Protein AF-A0A2N7Y3D5-F1 (afdb_monomer_lite)

Sequence (79 aa):
DWERDRLVPKEFWRQAGEVGLLCPTVPEEYGGLGLDFGYNAIVDEEMSYLGVPAGFSLQSDIVCDYIVAYGSEEQKKQW

Structure (mmCIF, N/CA/C/O backbone):
data_AF-A0A2N7Y3D5-F1
#
_entry.id   AF-A0A2N7Y3D5-F1
#
loop_
_atom_site.group_PDB
_atom_site.id
_atom_site.type_symbol
_atom_site.label_atom_id
_atom_site.label_alt_id
_atom_site.label_comp_id
_atom_site.label_asym_id
_atom_site.label_entity_id
_atom_site.label_seq_id
_atom_site.pdbx_PDB_ins_code
_atom_site.Cartn_x
_atom_site.Cartn_y
_atom_site.Cartn_z
_atom_site.occupancy
_atom_site.B_iso_or_equiv
_atom_site.auth_seq_id
_atom_site.auth_comp_id
_atom_site.auth_asym_id
_atom_site.auth_atom_id
_atom_site.pdbx_PDB_model_num
ATOM 1 N N . ASP A 1 1 ? 17.587 8.589 -14.300 1.00 71.81 1 ASP A N 1
ATOM 2 C CA . ASP A 1 1 ? 17.376 9.760 -13.422 1.00 71.81 1 ASP A CA 1
ATOM 3 C C . ASP A 1 1 ? 17.113 9.384 -11.967 1.00 71.81 1 ASP A C 1
ATOM 5 O O . ASP A 1 1 ? 17.882 9.828 -11.134 1.00 71.81 1 ASP A O 1
ATOM 9 N N . TRP A 1 2 ? 16.170 8.491 -11.635 1.00 81.56 2 TRP A N 1
ATOM 10 C CA . TRP A 1 2 ? 15.850 8.131 -10.235 1.00 81.56 2 TRP A CA 1
ATOM 11 C C . TRP A 1 2 ? 17.028 7.540 -9.458 1.00 81.56 2 TRP A C 1
ATOM 13 O O . TRP A 1 2 ? 17.284 7.931 -8.327 1.00 81.56 2 TRP A O 1
ATOM 23 N N . GLU A 1 3 ? 17.776 6.624 -10.078 1.00 79.19 3 GLU A N 1
ATOM 24 C CA . GLU A 1 3 ? 18.966 6.018 -9.467 1.00 79.19 3 GLU A CA 1
ATOM 25 C C . GLU A 1 3 ? 20.098 7.031 -9.269 1.00 79.19 3 GLU A C 1
ATOM 27 O O . GLU A 1 3 ? 20.793 7.011 -8.254 1.00 79.19 3 GLU A O 1
ATOM 32 N N . ARG A 1 4 ? 20.259 7.953 -10.228 1.00 85.31 4 ARG A N 1
ATOM 33 C CA . ARG A 1 4 ? 21.238 9.044 -10.144 1.00 85.31 4 ARG A CA 1
ATOM 34 C C . ARG A 1 4 ? 20.877 9.996 -9.007 1.00 85.31 4 ARG A C 1
ATOM 36 O O . ARG A 1 4 ? 21.743 10.361 -8.218 1.00 85.31 4 ARG A O 1
ATOM 43 N N . ASP A 1 5 ? 19.604 10.361 -8.932 1.00 87.44 5 ASP A N 1
ATOM 44 C CA . ASP A 1 5 ? 19.085 11.353 -7.994 1.00 87.44 5 ASP A CA 1
ATOM 45 C C . ASP A 1 5 ? 18.740 10.716 -6.629 1.00 87.44 5 ASP A C 1
ATOM 47 O O . ASP A 1 5 ? 18.449 11.427 -5.670 1.00 87.44 5 ASP A O 1
ATOM 51 N N . ARG A 1 6 ? 18.829 9.377 -6.529 1.00 85.75 6 ARG A N 1
ATOM 52 C CA . ARG A 1 6 ? 18.524 8.529 -5.360 1.00 85.75 6 ARG A CA 1
ATOM 53 C C . ARG A 1 6 ? 17.153 8.807 -4.748 1.00 85.75 6 ARG A C 1
ATOM 55 O O . ARG A 1 6 ? 16.981 8.756 -3.531 1.00 85.75 6 ARG A O 1
ATOM 62 N N . LEU A 1 7 ? 16.185 9.124 -5.600 1.00 87.50 7 LEU A N 1
ATOM 63 C CA . LEU A 1 7 ? 14.854 9.555 -5.196 1.00 87.50 7 LEU A CA 1
ATOM 64 C C . LEU A 1 7 ? 13.795 8.918 -6.088 1.00 87.50 7 LEU A C 1
ATOM 66 O O . LEU A 1 7 ? 13.887 8.959 -7.315 1.00 87.50 7 LEU A O 1
ATOM 70 N N . VAL A 1 8 ? 12.757 8.391 -5.443 1.00 87.38 8 VAL A N 1
ATOM 71 C CA . VAL A 1 8 ? 11.516 7.981 -6.100 1.00 87.38 8 VAL A CA 1
ATOM 72 C C . VAL A 1 8 ? 10.611 9.217 -6.223 1.00 87.38 8 VAL A C 1
ATOM 74 O O . VAL A 1 8 ? 10.303 9.843 -5.204 1.00 87.38 8 VAL A O 1
ATOM 77 N N . PRO A 1 9 ? 10.189 9.623 -7.433 1.00 89.25 9 PRO A N 1
ATOM 78 C CA . PRO A 1 9 ? 9.294 10.755 -7.631 1.00 89.25 9 PRO A CA 1
ATOM 79 C C . PRO A 1 9 ? 7.959 10.571 -6.917 1.00 89.25 9 PRO A C 1
ATOM 81 O O . PRO A 1 9 ? 7.365 9.499 -6.940 1.00 89.25 9 PRO A O 1
ATOM 84 N N . LYS A 1 10 ? 7.421 11.661 -6.367 1.00 89.94 10 LYS A N 1
ATOM 85 C CA . LYS A 1 10 ? 6.106 11.650 -5.704 1.00 89.94 10 LYS A CA 1
ATOM 86 C C . LYS A 1 10 ? 4.968 11.200 -6.621 1.00 89.94 10 LYS A C 1
ATOM 88 O O . LYS A 1 10 ? 4.038 10.550 -6.163 1.00 89.94 10 LYS A O 1
ATOM 93 N N . GLU A 1 11 ? 5.052 11.532 -7.906 1.00 92.62 11 GLU A N 1
ATOM 94 C CA . GLU A 1 11 ? 4.026 11.163 -8.885 1.00 92.62 11 GLU A CA 1
ATOM 95 C C . GLU A 1 11 ? 3.913 9.644 -9.067 1.00 92.62 11 GLU A C 1
ATOM 97 O O . GLU A 1 11 ? 2.811 9.142 -9.249 1.00 92.62 11 GLU A O 1
ATOM 102 N N . PHE A 1 12 ? 5.020 8.904 -8.933 1.00 91.38 12 PHE A N 1
ATOM 103 C CA . PHE A 1 12 ? 4.984 7.442 -8.963 1.00 91.38 12 PHE A CA 1
ATOM 104 C C . PHE A 1 12 ? 4.114 6.881 -7.841 1.00 91.38 12 PHE A C 1
ATOM 106 O O . PHE A 1 12 ? 3.267 6.031 -8.087 1.00 91.38 12 PHE A O 1
ATOM 113 N N . TRP A 1 13 ? 4.276 7.399 -6.623 1.00 91.50 13 TRP A N 1
ATOM 114 C CA . TRP A 1 13 ? 3.475 6.971 -5.479 1.00 91.50 13 TRP A CA 1
ATOM 115 C C . TRP A 1 13 ? 1.997 7.293 -5.650 1.00 91.50 13 TRP A C 1
ATOM 117 O O . TRP A 1 13 ? 1.146 6.466 -5.337 1.00 91.50 13 TRP A O 1
ATOM 127 N N . ARG A 1 14 ? 1.691 8.470 -6.205 1.00 93.00 14 ARG A N 1
ATOM 128 C CA . ARG A 1 14 ? 0.312 8.865 -6.503 1.00 93.00 14 ARG A CA 1
ATOM 129 C C . ARG A 1 14 ? -0.336 7.897 -7.495 1.00 93.00 14 ARG A C 1
ATOM 131 O O . ARG A 1 14 ? -1.430 7.414 -7.236 1.00 93.00 14 ARG A O 1
ATOM 138 N N . GLN A 1 15 ? 0.371 7.560 -8.572 1.00 94.62 15 GLN A N 1
ATOM 139 C CA . GLN A 1 15 ? -0.104 6.605 -9.576 1.00 94.62 15 GLN A CA 1
ATOM 140 C C . GLN A 1 15 ? -0.238 5.189 -9.006 1.00 94.62 15 GLN A C 1
ATOM 142 O O . GLN A 1 15 ? -1.243 4.535 -9.256 1.00 94.62 15 GLN A O 1
ATOM 147 N N . ALA A 1 16 ? 0.731 4.733 -8.206 1.00 93.31 16 ALA A N 1
ATOM 148 C CA . ALA A 1 16 ? 0.673 3.434 -7.536 1.00 93.31 16 ALA A CA 1
ATOM 149 C C . ALA A 1 16 ? -0.557 3.318 -6.617 1.00 93.31 16 ALA A C 1
ATOM 151 O O . ALA A 1 16 ? -1.226 2.288 -6.623 1.00 93.31 16 ALA A O 1
ATOM 152 N N . GLY A 1 17 ? -0.887 4.381 -5.876 1.00 92.62 17 GLY A N 1
ATOM 153 C CA . GLY A 1 17 ? -2.109 4.447 -5.074 1.00 92.62 17 GLY A CA 1
ATOM 154 C C . GLY A 1 17 ? -3.384 4.409 -5.922 1.00 92.62 17 GLY A C 1
ATOM 155 O O . GLY A 1 17 ? -4.286 3.635 -5.622 1.00 92.62 17 GLY A O 1
ATOM 156 N N . GLU A 1 18 ? -3.442 5.171 -7.021 1.00 93.31 18 GLU A N 1
ATOM 157 C CA . GLU A 1 18 ? -4.603 5.201 -7.932 1.00 93.31 18 GLU A CA 1
ATOM 158 C C . GLU A 1 18 ? -4.931 3.832 -8.550 1.00 93.31 18 GLU A C 1
ATOM 160 O O . GLU A 1 18 ? -6.097 3.551 -8.824 1.00 93.31 18 GLU A O 1
ATOM 165 N N . VAL A 1 19 ? -3.923 2.978 -8.760 1.00 93.62 19 VAL A N 1
ATOM 166 C CA . VAL A 1 19 ? -4.112 1.615 -9.289 1.00 93.62 19 VAL A CA 1
ATOM 167 C C . VAL A 1 19 ? -4.205 0.536 -8.202 1.00 93.62 19 VAL A C 1
ATOM 169 O O . VAL A 1 19 ? -4.257 -0.647 -8.528 1.00 93.62 19 VAL A O 1
ATOM 172 N N . GLY A 1 20 ? -4.234 0.921 -6.922 1.00 91.69 20 GLY A N 1
ATOM 173 C CA . GLY A 1 20 ? -4.438 -0.005 -5.804 1.00 91.69 20 GLY A CA 1
ATOM 174 C C . GLY A 1 20 ? -3.207 -0.815 -5.388 1.00 91.69 20 GLY A C 1
ATOM 175 O O . GLY A 1 20 ? -3.353 -1.845 -4.737 1.00 91.69 20 GLY A O 1
ATOM 176 N N . LEU A 1 21 ? -1.994 -0.376 -5.741 1.00 94.06 21 LEU A N 1
ATOM 177 C CA . LEU A 1 21 ? -0.749 -1.045 -5.329 1.00 94.06 21 LEU A CA 1
ATOM 178 C C . LEU A 1 21 ? -0.289 -0.657 -3.914 1.00 94.06 21 LEU A C 1
ATOM 180 O O . LEU A 1 21 ? 0.685 -1.215 -3.414 1.00 94.06 21 LEU A O 1
ATOM 184 N N . LEU A 1 22 ? -0.943 0.320 -3.280 1.00 94.88 22 LEU A N 1
ATOM 185 C CA . LEU A 1 22 ? -0.590 0.821 -1.951 1.00 94.88 22 LEU A CA 1
ATOM 186 C C . LEU A 1 22 ? -1.683 0.510 -0.932 1.00 94.88 22 LEU A C 1
ATOM 188 O O . LEU A 1 22 ? -2.864 0.667 -1.230 1.00 94.88 22 LEU A O 1
ATOM 192 N N . CYS A 1 23 ? -1.258 0.114 0.270 1.00 95.31 23 CYS A N 1
ATOM 193 C CA . CYS A 1 23 ? -2.097 -0.135 1.444 1.00 95.31 23 CYS A CA 1
ATOM 194 C C . CYS A 1 23 ? -3.394 -0.936 1.156 1.00 95.31 23 CYS A C 1
ATOM 196 O O . CYS A 1 23 ? -4.476 -0.521 1.577 1.00 95.31 23 CYS A O 1
ATOM 198 N N . PRO A 1 24 ? -3.336 -2.088 0.453 1.00 95.06 24 PRO A N 1
ATOM 199 C CA . PRO A 1 24 ? -4.544 -2.796 0.018 1.00 95.06 24 PRO A CA 1
ATOM 200 C C . PRO A 1 24 ? -5.314 -3.440 1.188 1.00 95.06 24 PRO A C 1
ATOM 202 O O . PRO A 1 24 ? -6.511 -3.692 1.066 1.00 95.06 24 PRO A O 1
ATOM 205 N N . THR A 1 25 ? -4.662 -3.650 2.336 1.00 95.31 25 THR A N 1
ATOM 206 C CA . THR A 1 25 ? -5.275 -4.141 3.583 1.00 95.31 25 THR A CA 1
ATOM 207 C C . THR A 1 25 ? -6.052 -3.073 4.350 1.00 95.31 25 THR A C 1
ATOM 209 O O . THR A 1 25 ? -6.830 -3.410 5.245 1.00 95.31 25 THR A O 1
ATOM 212 N N . VAL A 1 26 ? -5.869 -1.787 4.027 1.00 96.12 26 VAL A N 1
ATOM 2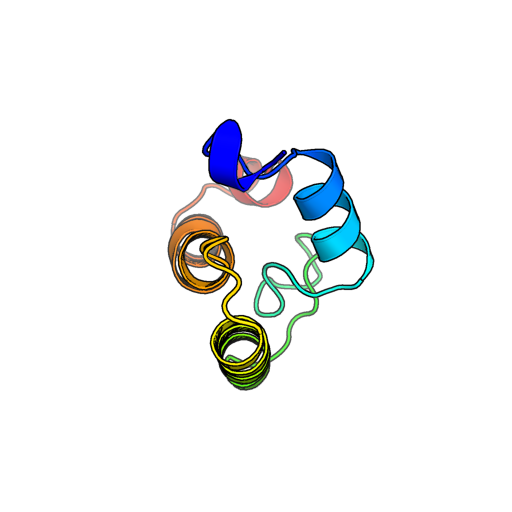13 C CA . VAL A 1 26 ? -6.561 -0.700 4.730 1.00 96.12 26 VAL A CA 1
ATOM 214 C C . VAL A 1 26 ? -8.074 -0.824 4.504 1.00 96.12 26 VAL A C 1
ATOM 216 O O . VAL A 1 26 ? -8.501 -1.057 3.369 1.00 96.12 26 VAL A O 1
ATOM 219 N N . PRO A 1 27 ? -8.905 -0.672 5.554 1.00 96.25 27 PRO A N 1
ATOM 220 C CA . PRO A 1 27 ? -10.357 -0.735 5.423 1.00 96.25 27 PRO A CA 1
ATOM 221 C C . PRO A 1 27 ? -10.929 0.269 4.414 1.00 96.25 27 PRO A C 1
ATOM 223 O O . PRO A 1 27 ? -10.470 1.410 4.322 1.00 96.25 27 PRO A O 1
ATOM 226 N N . GLU A 1 28 ? -12.003 -0.123 3.722 1.00 95.31 28 GLU A N 1
ATOM 227 C CA . GLU A 1 28 ? -12.696 0.734 2.744 1.00 95.31 28 GLU A CA 1
ATOM 228 C C . GLU A 1 28 ? -13.196 2.058 3.352 1.00 95.31 28 GLU A C 1
ATOM 230 O O . GLU A 1 28 ? -13.221 3.083 2.673 1.00 95.31 28 GLU A O 1
ATOM 235 N N . GLU A 1 29 ? -13.548 2.077 4.645 1.00 95.94 29 GLU A N 1
ATOM 236 C CA . GLU A 1 29 ? -13.980 3.300 5.345 1.00 95.94 29 GLU A CA 1
ATOM 237 C C . GLU A 1 29 ? -12.890 4.386 5.428 1.00 95.94 29 GLU A C 1
ATOM 239 O O . GLU A 1 29 ? -13.216 5.563 5.596 1.00 95.94 29 GLU A O 1
ATOM 244 N N . TYR A 1 30 ? -11.619 4.001 5.266 1.00 95.19 30 TYR A N 1
ATOM 245 C CA . TYR A 1 30 ? -10.461 4.897 5.200 1.00 95.19 30 TYR A CA 1
ATO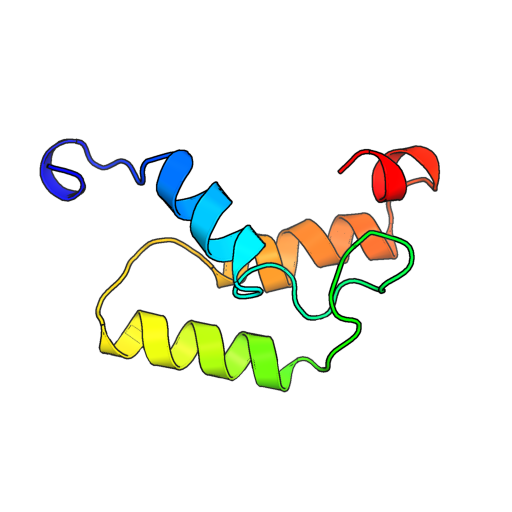M 246 C C . TYR A 1 30 ? -9.886 4.999 3.774 1.00 95.19 30 TYR A C 1
ATOM 248 O O . TYR A 1 30 ? -8.794 5.518 3.580 1.00 95.19 30 TYR A O 1
ATOM 256 N N . GLY A 1 31 ? -10.616 4.521 2.758 1.00 90.94 31 GLY A N 1
ATOM 257 C CA . GLY A 1 31 ? -10.229 4.637 1.348 1.00 90.94 31 GLY A CA 1
ATOM 258 C C . GLY A 1 31 ? -9.290 3.545 0.827 1.00 90.94 31 GLY A C 1
ATOM 259 O O . GLY A 1 31 ? -8.812 3.662 -0.301 1.00 90.94 31 GLY A O 1
ATOM 260 N N . GLY A 1 32 ? -9.033 2.496 1.614 1.00 92.81 32 GLY A N 1
ATOM 261 C CA . GLY A 1 32 ? -8.311 1.307 1.157 1.00 92.81 32 GLY A CA 1
ATOM 262 C C . GLY A 1 32 ? -9.211 0.296 0.439 1.00 92.81 32 GLY A C 1
ATOM 263 O O . GLY A 1 32 ? -10.371 0.574 0.134 1.00 92.81 32 GLY A O 1
ATOM 264 N N . LEU A 1 33 ? -8.670 -0.894 0.165 1.00 94.44 33 LEU A N 1
ATOM 265 C CA . LEU A 1 33 ? -9.369 -1.952 -0.579 1.00 94.44 33 LEU A CA 1
ATOM 266 C C . LEU A 1 33 ? -9.969 -3.050 0.316 1.00 94.44 33 LEU A C 1
ATOM 268 O O . LEU A 1 33 ? -10.673 -3.919 -0.190 1.00 94.44 33 LEU A O 1
ATOM 272 N N . GLY A 1 34 ? -9.684 -3.044 1.624 1.00 95.56 34 GLY A N 1
ATOM 273 C CA . GLY A 1 34 ? -10.193 -4.044 2.570 1.00 95.56 34 GLY A CA 1
ATOM 274 C C . GLY A 1 34 ? -9.777 -5.488 2.255 1.00 95.56 34 GLY A C 1
ATOM 275 O O . GLY A 1 34 ? -10.505 -6.421 2.599 1.00 95.56 34 GLY A O 1
ATOM 276 N N . LEU A 1 35 ? -8.645 -5.678 1.572 1.00 95.69 35 LEU A N 1
ATOM 277 C CA . LEU A 1 35 ? -8.145 -6.985 1.141 1.00 95.69 35 LEU A CA 1
ATOM 278 C C . LEU A 1 35 ? -7.311 -7.668 2.236 1.00 95.69 35 LEU A C 1
ATOM 280 O O . LEU A 1 35 ? -7.070 -7.115 3.309 1.00 95.69 35 LEU A O 1
ATOM 284 N N . ASP A 1 36 ? -6.868 -8.897 1.968 1.00 95.44 36 ASP A N 1
ATOM 285 C CA . ASP A 1 36 ? -5.964 -9.623 2.858 1.00 95.44 36 ASP A CA 1
ATOM 286 C C . ASP A 1 36 ? -4.478 -9.355 2.554 1.00 95.44 36 ASP A C 1
ATOM 288 O O . ASP A 1 36 ? -4.104 -8.807 1.515 1.00 95.44 36 ASP A O 1
ATOM 292 N N . PHE A 1 37 ? -3.614 -9.779 3.480 1.00 94.38 37 PHE A N 1
ATOM 293 C CA . PHE A 1 37 ? -2.160 -9.614 3.385 1.00 94.38 37 PHE A CA 1
ATOM 294 C C . PHE A 1 37 ? -1.533 -10.303 2.156 1.00 94.38 37 PHE A C 1
ATOM 296 O O . PHE A 1 37 ? -0.420 -9.960 1.757 1.00 94.38 37 PHE A O 1
ATOM 303 N N . GLY A 1 38 ? -2.228 -11.255 1.522 1.00 96.31 38 GLY A N 1
ATOM 304 C CA . GLY A 1 38 ? -1.746 -11.903 0.304 1.00 96.31 38 GLY A CA 1
ATOM 305 C C . GLY A 1 38 ? -1.501 -10.903 -0.826 1.00 96.31 38 GLY A C 1
ATOM 306 O O . GLY A 1 38 ? -0.568 -11.081 -1.606 1.00 96.31 38 GLY A O 1
ATOM 307 N N . TYR A 1 39 ? -2.265 -9.809 -0.870 1.00 95.44 39 TYR A N 1
ATOM 308 C CA . TYR A 1 39 ? -2.061 -8.745 -1.851 1.00 95.44 39 TYR A CA 1
ATOM 309 C C . TYR A 1 39 ? -0.767 -7.963 -1.612 1.00 95.44 39 TYR A C 1
ATOM 311 O O . TYR A 1 39 ? -0.056 -7.692 -2.577 1.00 95.44 39 TYR A O 1
ATOM 319 N N . ASN A 1 40 ? -0.413 -7.664 -0.356 1.00 94.44 40 ASN A N 1
ATOM 320 C CA . ASN A 1 40 ? 0.872 -7.032 -0.031 1.00 94.44 40 ASN A CA 1
ATOM 321 C C . ASN A 1 40 ? 2.027 -7.932 -0.480 1.00 94.44 40 ASN A C 1
ATOM 323 O O . ASN A 1 40 ? 2.930 -7.475 -1.176 1.00 94.44 40 ASN A O 1
ATOM 327 N N . ALA A 1 41 ? 1.941 -9.230 -0.167 1.00 94.94 41 ALA A N 1
ATOM 328 C CA . ALA A 1 41 ? 2.962 -10.202 -0.541 1.00 94.94 41 ALA A CA 1
ATOM 329 C C . ALA A 1 41 ? 3.166 -10.292 -2.063 1.00 94.94 41 ALA A C 1
ATOM 331 O O . ALA A 1 41 ? 4.307 -10.333 -2.519 1.00 94.94 41 ALA A O 1
ATOM 332 N N . ILE A 1 42 ? 2.082 -10.281 -2.849 1.00 95.44 42 ILE A N 1
ATOM 333 C CA . ILE A 1 42 ? 2.160 -10.278 -4.318 1.00 95.44 42 ILE A CA 1
ATOM 334 C C . ILE A 1 42 ? 2.815 -8.987 -4.822 1.00 95.44 42 ILE A C 1
ATOM 336 O O . ILE A 1 42 ? 3.712 -9.046 -5.658 1.00 95.44 42 ILE A O 1
ATOM 340 N N . VAL A 1 43 ? 2.402 -7.819 -4.313 1.00 94.38 43 VAL A N 1
ATOM 341 C CA . VAL A 1 43 ? 2.997 -6.536 -4.724 1.00 94.38 43 VAL A CA 1
ATOM 342 C C . VAL A 1 43 ? 4.495 -6.517 -4.423 1.00 94.38 43 VAL A C 1
ATOM 344 O O . VAL A 1 43 ? 5.286 -6.162 -5.296 1.00 94.38 43 VAL A O 1
ATOM 347 N N . ASP A 1 44 ? 4.900 -6.936 -3.228 1.00 93.06 44 ASP A N 1
ATOM 348 C CA . ASP A 1 44 ? 6.310 -6.972 -2.848 1.00 93.06 44 ASP A CA 1
ATOM 349 C C . ASP A 1 44 ? 7.125 -7.971 -3.681 1.00 93.06 44 ASP A C 1
ATOM 351 O O . ASP A 1 44 ? 8.251 -7.655 -4.077 1.00 93.06 44 ASP A O 1
ATOM 355 N N . GLU A 1 45 ? 6.572 -9.150 -3.984 1.00 94.19 45 GLU A N 1
ATOM 356 C CA . GLU A 1 45 ? 7.220 -10.150 -4.838 1.00 94.19 45 GLU A CA 1
ATOM 357 C C . GLU A 1 45 ? 7.470 -9.595 -6.250 1.00 94.19 45 GLU A C 1
ATOM 359 O O . GLU A 1 45 ? 8.605 -9.622 -6.737 1.00 94.19 45 GLU A O 1
ATOM 364 N N . GLU A 1 46 ? 6.450 -9.011 -6.881 1.00 94.25 46 GLU A N 1
ATOM 365 C CA . GLU A 1 46 ? 6.563 -8.448 -8.231 1.00 94.25 46 GLU A CA 1
ATOM 366 C C . GLU A 1 46 ? 7.540 -7.263 -8.280 1.00 94.25 46 GLU A C 1
ATOM 368 O O . GLU A 1 46 ? 8.378 -7.166 -9.183 1.00 94.25 46 GLU A O 1
ATOM 373 N N . MET A 1 47 ? 7.510 -6.380 -7.274 1.00 91.25 47 MET A N 1
ATOM 374 C CA . MET A 1 47 ? 8.469 -5.272 -7.175 1.00 91.25 47 MET A CA 1
ATOM 375 C C . MET A 1 47 ? 9.902 -5.778 -6.970 1.00 91.25 47 MET A C 1
ATOM 377 O O . MET A 1 47 ? 10.843 -5.195 -7.519 1.00 91.25 47 MET A O 1
ATOM 381 N N . SER A 1 48 ? 10.076 -6.877 -6.229 1.00 90.44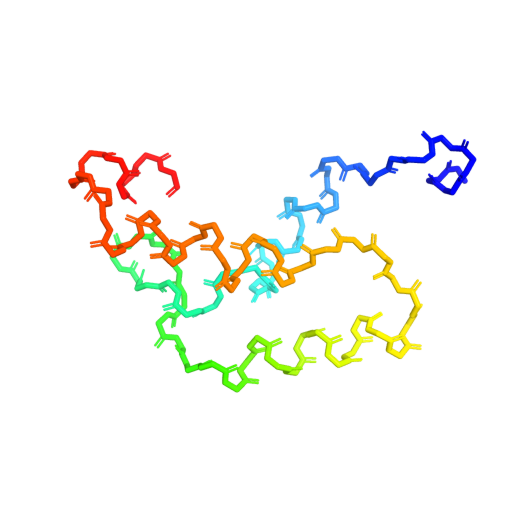 48 SER A N 1
ATOM 382 C CA . SER A 1 48 ? 11.370 -7.534 -6.042 1.00 90.44 48 SER A CA 1
ATOM 383 C C . SER A 1 48 ? 11.908 -8.115 -7.351 1.00 90.44 48 SER A C 1
ATOM 385 O O . SER A 1 48 ? 13.059 -7.846 -7.704 1.00 90.44 48 SER A O 1
ATOM 387 N N . TYR A 1 49 ? 11.077 -8.826 -8.125 1.00 93.06 49 TYR A N 1
ATOM 388 C CA . TYR A 1 49 ? 11.473 -9.362 -9.434 1.00 93.06 49 TYR A CA 1
ATOM 389 C C . TYR A 1 49 ? 11.862 -8.267 -10.431 1.00 93.06 49 TYR A C 1
ATOM 391 O O . TYR A 1 49 ? 12.792 -8.451 -11.219 1.00 93.06 49 TYR A O 1
ATOM 399 N N . LEU A 1 50 ? 11.193 -7.114 -10.375 1.00 89.94 50 LEU A N 1
ATOM 400 C CA . LEU A 1 50 ? 11.515 -5.948 -11.200 1.00 89.94 50 LEU A CA 1
ATOM 401 C C . LEU A 1 50 ? 12.719 -5.147 -10.679 1.00 89.94 50 LEU A C 1
ATOM 403 O O . LEU A 1 50 ? 13.164 -4.211 -11.346 1.00 89.94 50 LEU A O 1
ATOM 407 N N . GLY A 1 51 ? 13.251 -5.496 -9.504 1.00 85.56 51 GLY A N 1
ATOM 408 C CA . GLY A 1 51 ? 14.368 -4.797 -8.882 1.00 85.56 51 GLY A CA 1
ATOM 409 C C . GLY A 1 51 ? 14.029 -3.358 -8.501 1.00 85.56 51 GLY A C 1
ATOM 410 O O . GLY A 1 51 ? 14.899 -2.497 -8.595 1.00 85.56 51 GLY A O 1
ATOM 411 N N . VAL A 1 52 ? 12.781 -3.080 -8.107 1.00 83.25 52 VAL A N 1
ATOM 412 C CA . VAL A 1 52 ? 12.293 -1.741 -7.748 1.00 83.25 52 VAL A CA 1
ATOM 413 C C . VAL A 1 52 ? 12.502 -1.501 -6.245 1.00 83.25 52 VAL A C 1
ATOM 415 O O . VAL A 1 52 ? 11.729 -2.001 -5.426 1.00 83.25 52 VAL A O 1
ATOM 418 N N . PRO A 1 53 ? 13.499 -0.698 -5.821 1.00 69.06 53 PRO A N 1
ATOM 419 C CA . PRO A 1 53 ? 13.800 -0.490 -4.408 1.00 69.06 53 PRO A CA 1
ATOM 420 C C . PRO A 1 53 ? 12.963 0.668 -3.844 1.00 69.06 53 PRO A C 1
ATOM 422 O O . PRO A 1 53 ? 13.503 1.631 -3.303 1.00 69.06 53 PRO A O 1
ATOM 425 N N . ALA A 1 54 ? 11.644 0.627 -4.035 1.00 76.06 54 ALA A N 1
ATOM 426 C CA . ALA A 1 54 ? 10.777 1.746 -3.671 1.00 76.06 54 ALA A CA 1
ATOM 427 C C . ALA A 1 54 ? 10.247 1.650 -2.226 1.00 76.06 54 ALA A C 1
ATOM 429 O O . ALA A 1 54 ? 9.848 2.661 -1.664 1.00 76.06 54 ALA A O 1
ATOM 430 N N . GLY A 1 55 ? 10.314 0.480 -1.580 1.00 84.62 55 GLY A N 1
ATOM 431 C CA . GLY A 1 55 ? 9.883 0.321 -0.185 1.00 84.62 55 GLY A CA 1
ATOM 432 C C . GLY A 1 55 ? 8.363 0.252 -0.019 1.00 84.62 55 GLY A C 1
ATOM 433 O O . GLY A 1 55 ? 7.820 0.885 0.883 1.00 84.62 55 GLY A O 1
ATOM 434 N N . PHE A 1 56 ? 7.688 -0.509 -0.888 1.00 92.06 56 PHE A N 1
ATOM 435 C CA . PHE A 1 56 ? 6.242 -0.747 -0.820 1.00 92.06 56 PHE A CA 1
ATOM 436 C C . PHE A 1 56 ? 5.813 -1.327 0.532 1.00 92.06 56 PHE A C 1
ATOM 438 O O . PHE A 1 56 ? 4.934 -0.755 1.176 1.00 92.06 56 PHE A O 1
ATOM 445 N N . SER A 1 57 ? 6.512 -2.353 1.014 1.00 92.25 57 SER A N 1
ATOM 446 C CA . SER A 1 57 ? 6.291 -2.930 2.342 1.00 92.25 57 SER A CA 1
ATOM 447 C C . SER A 1 57 ? 6.308 -1.920 3.492 1.00 92.25 57 SER A C 1
ATOM 449 O O . SER A 1 57 ? 5.498 -1.995 4.411 1.00 92.25 57 SER A O 1
ATOM 451 N N . LEU A 1 58 ? 7.186 -0.910 3.459 1.00 92.31 58 LEU A N 1
ATOM 452 C CA . LEU A 1 58 ? 7.294 0.044 4.567 1.00 92.31 58 LEU A CA 1
ATOM 453 C C . LEU A 1 58 ? 6.006 0.854 4.753 1.00 92.31 58 LEU A C 1
ATOM 455 O O . LEU A 1 58 ? 5.579 1.076 5.884 1.00 92.31 58 LEU A O 1
ATOM 459 N N . GLN A 1 59 ? 5.386 1.317 3.672 1.00 91.12 59 GLN A N 1
ATOM 460 C CA . GLN A 1 59 ? 4.152 2.093 3.798 1.00 91.12 59 GLN A CA 1
ATOM 461 C C . GLN A 1 59 ? 2.919 1.196 3.942 1.00 91.12 59 GLN A C 1
ATOM 463 O O . GLN A 1 59 ? 2.076 1.493 4.784 1.00 91.12 59 GLN A O 1
ATOM 468 N N . SER A 1 60 ? 2.852 0.094 3.187 1.00 93.56 60 SER A N 1
ATOM 469 C CA . SER A 1 60 ? 1.676 -0.779 3.114 1.00 93.56 60 SER A CA 1
ATOM 470 C C . SER A 1 60 ? 1.564 -1.767 4.273 1.00 93.56 60 SER A C 1
ATOM 472 O O . SER A 1 60 ? 0.448 -2.046 4.694 1.00 93.56 60 SER A O 1
ATOM 474 N N . ASP A 1 61 ? 2.684 -2.261 4.805 1.00 91.62 61 ASP A N 1
ATOM 475 C CA . ASP A 1 61 ? 2.692 -3.353 5.798 1.00 91.62 61 ASP A CA 1
ATOM 476 C C . ASP A 1 61 ? 3.038 -2.859 7.203 1.00 91.62 61 ASP A C 1
ATOM 478 O O . ASP A 1 61 ? 2.878 -3.571 8.191 1.00 91.62 61 ASP A O 1
ATOM 482 N N . ILE A 1 62 ? 3.622 -1.662 7.291 1.00 93.44 62 ILE A N 1
ATOM 483 C CA . ILE A 1 62 ? 4.138 -1.120 8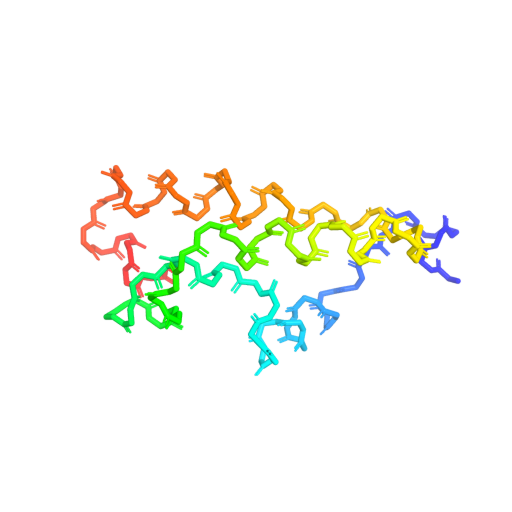.545 1.00 93.44 62 ILE A CA 1
ATOM 484 C C . ILE A 1 62 ? 3.392 0.168 8.877 1.00 93.44 62 ILE A C 1
ATOM 486 O O . ILE A 1 62 ? 2.627 0.208 9.838 1.00 93.44 62 ILE A O 1
ATOM 490 N N . VAL A 1 63 ? 3.604 1.241 8.109 1.00 94.56 63 VAL A N 1
ATOM 491 C CA . VAL A 1 63 ? 3.094 2.573 8.479 1.00 94.56 63 VAL A CA 1
ATOM 492 C C . VAL A 1 63 ? 1.564 2.630 8.469 1.00 94.56 63 VAL A C 1
ATOM 494 O O . VAL A 1 63 ? 0.991 3.058 9.472 1.00 94.56 63 VAL A O 1
ATOM 497 N N . CY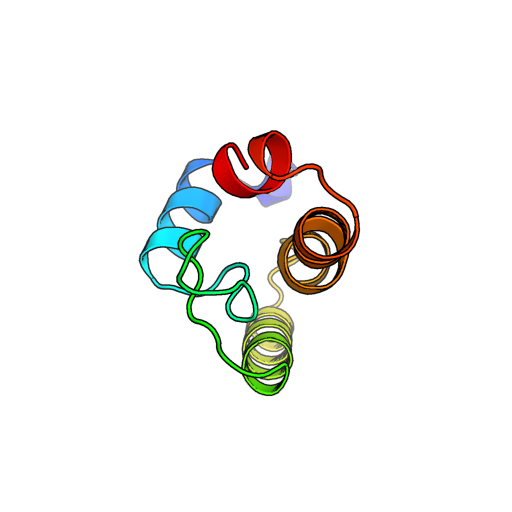S A 1 64 ? 0.913 2.193 7.383 1.00 94.06 64 CYS A N 1
ATOM 498 C CA . CYS A 1 64 ? -0.550 2.184 7.268 1.00 94.06 64 CYS A CA 1
ATOM 499 C C . CYS A 1 64 ? -1.187 1.382 8.419 1.00 94.06 64 CYS A C 1
ATOM 501 O O . CYS A 1 64 ? -2.074 1.890 9.106 1.00 94.06 64 CYS A O 1
ATOM 503 N N . ASP A 1 65 ? -0.665 0.192 8.722 1.00 92.50 65 ASP A N 1
ATOM 504 C CA . ASP A 1 65 ? -1.205 -0.668 9.781 1.00 92.50 65 ASP A CA 1
ATOM 505 C C . ASP A 1 65 ? -1.073 -0.052 11.182 1.00 92.50 65 ASP A C 1
ATOM 507 O O . ASP A 1 65 ? -2.004 -0.144 11.985 1.00 92.50 65 ASP A O 1
ATOM 511 N N . TYR A 1 66 ? 0.028 0.649 11.487 1.00 95.94 66 TYR A N 1
ATOM 512 C CA . TYR A 1 66 ? 0.144 1.376 12.758 1.00 95.94 66 TYR A CA 1
ATOM 513 C C . TYR A 1 66 ? -0.890 2.501 12.882 1.00 95.94 66 TYR A C 1
ATOM 515 O O . TYR A 1 66 ? -1.439 2.710 13.968 1.00 95.94 66 TYR A O 1
ATOM 523 N N . ILE A 1 67 ? -1.173 3.223 11.794 1.00 96.62 67 ILE A N 1
ATOM 524 C CA . ILE A 1 67 ? -2.190 4.283 11.792 1.00 96.62 67 ILE A CA 1
ATOM 525 C C . ILE A 1 67 ? -3.580 3.672 11.989 1.00 96.62 67 ILE A C 1
ATOM 527 O O . ILE A 1 67 ? -4.331 4.138 12.845 1.00 96.62 67 ILE A O 1
ATOM 531 N N . VAL A 1 68 ? -3.906 2.597 11.269 1.00 95.81 68 VAL A N 1
ATOM 532 C CA . VAL A 1 68 ? -5.202 1.913 11.391 1.00 95.81 68 VAL A CA 1
ATOM 533 C C . VAL A 1 68 ? -5.397 1.327 12.793 1.00 95.81 68 VAL A C 1
ATOM 535 O O . VAL A 1 68 ? -6.479 1.458 13.370 1.00 95.81 68 VAL A O 1
ATOM 538 N N . ALA A 1 69 ? -4.361 0.716 13.372 1.00 95.81 69 ALA A N 1
ATOM 539 C CA . ALA A 1 69 ? -4.455 0.058 14.673 1.00 95.81 69 ALA A CA 1
ATOM 540 C C . ALA A 1 69 ? -4.452 1.036 15.859 1.00 95.81 69 ALA A C 1
ATOM 542 O O . ALA A 1 69 ? -5.139 0.788 16.852 1.00 95.81 69 ALA A O 1
ATOM 543 N N . TYR A 1 70 ? -3.685 2.129 15.781 1.00 97.50 70 TYR A N 1
ATOM 544 C CA . TYR A 1 70 ? -3.397 2.977 16.948 1.00 97.50 70 TYR A CA 1
ATOM 545 C C . TYR A 1 70 ? -3.691 4.465 16.753 1.00 97.50 70 TYR A C 1
ATOM 547 O O . TYR A 1 70 ? -3.651 5.217 17.728 1.00 97.50 70 TYR A O 1
ATOM 555 N N . GLY A 1 71 ? -3.973 4.907 15.529 1.00 97.56 71 GLY A N 1
ATOM 556 C CA . GLY A 1 71 ? -4.363 6.285 15.260 1.00 97.56 71 GLY A CA 1
ATOM 557 C C . GLY A 1 71 ? -5.708 6.631 15.898 1.00 97.56 71 GLY A C 1
ATOM 558 O O . GLY A 1 71 ? -6.573 5.772 16.081 1.00 97.56 71 GLY A O 1
ATOM 559 N N . SER A 1 72 ? -5.909 7.907 16.224 1.00 98.31 72 SER A N 1
ATOM 560 C CA . SER A 1 72 ? -7.250 8.423 16.498 1.00 98.31 72 SER A CA 1
ATOM 561 C C . SER A 1 72 ? -8.114 8.349 15.237 1.00 98.31 72 SER A C 1
ATOM 563 O O . SER A 1 72 ? -7.601 8.268 14.122 1.00 98.31 72 SER A O 1
ATOM 565 N N . GLU A 1 73 ? -9.432 8.428 15.392 1.00 97.94 73 GLU A N 1
ATOM 566 C CA . GLU A 1 73 ? -10.350 8.445 14.247 1.00 97.94 73 GLU A CA 1
ATOM 567 C C . GLU A 1 73 ? -10.068 9.614 13.290 1.00 97.94 73 GLU A C 1
ATOM 569 O O . GLU A 1 73 ? -10.180 9.472 12.074 1.00 97.94 73 GLU A O 1
ATOM 574 N N . GLU A 1 74 ? -9.636 10.762 13.816 1.00 97.75 74 GLU A N 1
ATOM 575 C CA . GLU A 1 74 ? -9.186 11.890 13.001 1.00 97.75 74 GLU A CA 1
ATOM 576 C C . GLU A 1 74 ? -7.905 11.560 12.229 1.00 97.75 74 GLU A C 1
ATOM 578 O O . GLU A 1 74 ? -7.786 11.941 11.068 1.00 97.75 74 GLU A O 1
ATOM 583 N N . GLN A 1 75 ? -6.955 10.845 12.841 1.00 97.19 75 GLN A N 1
ATOM 584 C CA . GLN A 1 75 ? -5.722 10.436 12.165 1.00 97.19 75 GLN A CA 1
ATOM 585 C C . GLN A 1 75 ? -6.007 9.423 11.053 1.00 97.19 75 GLN A C 1
ATOM 587 O O . GLN A 1 75 ? -5.501 9.606 9.953 1.00 97.19 75 GLN A O 1
ATOM 592 N N . LYS A 1 76 ? -6.855 8.419 11.298 1.00 97.25 76 LYS A N 1
ATOM 593 C CA . LYS A 1 76 ? -7.211 7.407 10.288 1.00 97.25 76 LYS A CA 1
ATOM 594 C C . LYS A 1 76 ? -7.959 7.980 9.083 1.00 97.25 76 LYS A C 1
ATOM 596 O O . LYS A 1 76 ? -7.867 7.430 8.001 1.00 97.25 76 LYS A O 1
ATOM 601 N N . LYS A 1 77 ? -8.728 9.060 9.267 1.00 95.38 77 LYS A N 1
ATOM 602 C CA . LYS A 1 77 ? -9.471 9.717 8.173 1.00 95.38 77 LYS A CA 1
ATOM 603 C C . LYS A 1 77 ? -8.650 10.744 7.403 1.00 95.38 77 LYS A C 1
ATOM 605 O O . LYS A 1 77 ? -9.012 11.092 6.284 1.00 95.38 77 LYS A O 1
ATOM 610 N N . GLN A 1 78 ? -7.627 11.306 8.039 1.00 94.88 78 GLN A N 1
ATOM 611 C CA . GLN A 1 78 ? -6.787 12.343 7.449 1.00 94.88 78 GLN A CA 1
ATOM 612 C C . GLN A 1 78 ? -5.668 11.766 6.580 1.00 94.88 78 GLN A C 1
ATOM 614 O O . GLN A 1 78 ? -5.239 12.436 5.637 1.00 94.88 78 GLN A O 1
ATOM 619 N N . TRP A 1 79 ? -5.151 10.600 6.963 1.00 88.12 79 TRP A N 1
ATOM 620 C CA . TRP A 1 79 ? -3.977 9.969 6.369 1.00 88.12 79 TRP A CA 1
ATOM 621 C C . TRP A 1 79 ? -4.350 8.792 5.486 1.00 88.12 79 TRP A C 1
ATOM 623 O O . TRP A 1 79 ? -5.279 8.056 5.873 1.00 88.12 79 TRP A O 1
#

pLDDT: mean 92.09, std 5.51, range [69.06, 98.31]

Secondary structure (DSSP, 8-state):
-HHHHT---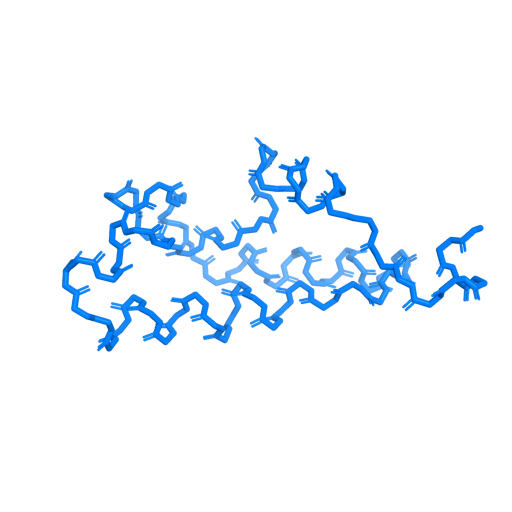HHHHHHHHHTT-S-TTS-GGGTS----HHHHHHHHHHHHHTT--S-HHIIIIIIHHHHHHHS-HHHHHH-

Radius of gyration: 13.27 Å; chains: 1; bounding box: 35×24×30 Å

Foldseek 3Di:
DCVVVVDDDPVVVVVCVVVQLAQQCQDVVLPHNVDDCVSVVVSVVVCVVVVPPPCRCCRRVPVLVCCRPPNDPVSSNVD